Protein AF-A0A4Y7U477-F1 (afdb_monomer_lite)

Organism: NCBI:txid2133765

pLDDT: mean 85.75, std 7.59, range [54.53, 93.94]

Sequence (80 aa):
MKHLQILDKLAAKHLVQSIDEDLARLTFYAMCYEKNDIDKQLSYILPKLLNRWNCILNANHNISEIYKQKAVLALNILLH

Secondary structure (DSSP, 8-state):
--HHHHHHHTT-HHHHHHHHHHHHHHHHHHHHH-TT-HHHHHHHHHHHHHHHHHHHHT-SSSS-HHHHHHHHHHHHHHH-

Structure (mmCIF, N/CA/C/O backbone):
data_AF-A0A4Y7U477-F1
#
_entry.id   AF-A0A4Y7U477-F1
#
loop_
_atom_site.group_PDB
_atom_site.id
_atom_site.type_symbol
_atom_site.label_atom_id
_atom_site.label_alt_id
_atom_site.label_comp_id
_atom_site.label_asym_id
_atom_site.label_entity_id
_atom_site.label_seq_id
_atom_site.pdbx_PDB_ins_code
_atom_site.Cartn_x
_atom_site.Cartn_y
_atom_site.Cartn_z
_atom_site.occupancy
_atom_site.B_iso_or_equiv
_atom_site.auth_seq_id
_atom_site.auth_comp_id
_atom_site.auth_asym_id
_atom_site.auth_atom_id
_atom_site.pdbx_PDB_model_num
ATOM 1 N N . MET A 1 1 ? -7.877 20.234 4.950 1.00 54.53 1 MET A N 1
ATOM 2 C CA . MET A 1 1 ? -7.046 19.417 5.869 1.00 54.53 1 MET A CA 1
ATOM 3 C C . MET A 1 1 ? -5.858 18.897 5.083 1.00 54.53 1 MET A C 1
ATOM 5 O O . MET A 1 1 ? -6.052 18.568 3.922 1.00 54.53 1 MET A O 1
ATOM 9 N N . LYS A 1 2 ? -4.653 18.842 5.663 1.00 75.94 2 LYS A N 1
ATOM 10 C CA . LYS A 1 2 ? -3.500 18.214 4.988 1.00 75.94 2 LYS A CA 1
ATOM 11 C C . LYS A 1 2 ? -3.638 16.686 5.069 1.00 75.94 2 LYS A C 1
ATOM 13 O O . LYS A 1 2 ? -4.050 16.199 6.119 1.00 75.94 2 LYS A O 1
ATOM 18 N N . HIS A 1 3 ? -3.272 15.946 4.018 1.00 73.69 3 HIS A N 1
ATOM 19 C CA . HIS A 1 3 ? -3.320 14.470 3.975 1.00 73.69 3 HIS A CA 1
ATOM 20 C C . HIS A 1 3 ? -2.651 13.830 5.214 1.00 73.69 3 HIS A C 1
ATOM 22 O O . HIS A 1 3 ? -3.224 12.946 5.845 1.00 73.69 3 HIS A O 1
ATOM 28 N N . LEU A 1 4 ? -1.529 14.397 5.672 1.00 70.00 4 LEU A N 1
ATOM 29 C CA . LEU A 1 4 ? -0.832 14.017 6.912 1.00 70.00 4 LEU A CA 1
ATOM 30 C C . LEU A 1 4 ? -1.697 14.108 8.183 1.00 70.00 4 LEU A C 1
ATOM 32 O O . LEU A 1 4 ? -1.641 13.224 9.028 1.00 70.00 4 LEU A O 1
ATOM 36 N N . GLN A 1 5 ? -2.559 15.122 8.310 1.00 72.56 5 GLN A N 1
ATOM 37 C CA . GLN A 1 5 ? -3.439 15.262 9.480 1.00 72.56 5 GLN A CA 1
ATOM 38 C C . GLN A 1 5 ? -4.542 14.196 9.511 1.00 72.56 5 GLN A C 1
ATOM 40 O O . GLN A 1 5 ? -5.065 13.884 10.579 1.00 72.56 5 GLN A O 1
ATOM 45 N N . ILE A 1 6 ? -4.932 13.667 8.348 1.00 74.75 6 ILE A N 1
ATOM 46 C CA . ILE A 1 6 ? -5.907 12.574 8.244 1.00 74.75 6 ILE A CA 1
ATOM 47 C C . ILE A 1 6 ? -5.228 11.252 8.624 1.00 74.75 6 ILE A C 1
ATOM 49 O O . ILE A 1 6 ? -5.795 10.471 9.387 1.00 74.75 6 ILE A O 1
ATOM 53 N N . LEU A 1 7 ? -3.990 11.045 8.166 1.00 74.62 7 LEU A N 1
ATOM 54 C CA . LEU A 1 7 ? -3.168 9.883 8.513 1.00 74.62 7 LEU A CA 1
ATOM 55 C C . LEU A 1 7 ? -2.820 9.823 10.007 1.00 74.62 7 LEU A C 1
ATOM 57 O O . LEU A 1 7 ? -2.916 8.758 10.612 1.00 74.62 7 LEU A O 1
ATOM 61 N N . ASP A 1 8 ? -2.515 10.957 10.638 1.00 73.81 8 ASP A N 1
ATOM 62 C CA . ASP A 1 8 ? -2.271 11.004 12.086 1.00 73.81 8 ASP A CA 1
ATOM 63 C C . ASP A 1 8 ? -3.529 10.649 12.898 1.00 73.81 8 ASP A C 1
ATOM 65 O O . ASP A 1 8 ? -3.456 9.965 13.922 1.00 73.81 8 ASP A O 1
ATOM 69 N N . LYS A 1 9 ? -4.716 11.040 12.413 1.00 77.44 9 LYS A N 1
ATOM 70 C CA . LYS A 1 9 ? -6.006 10.732 13.057 1.00 77.44 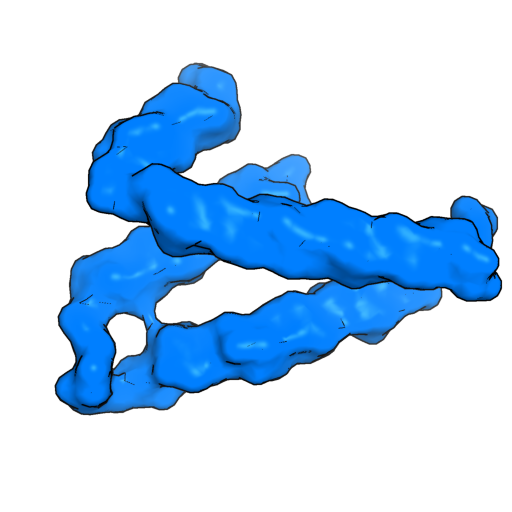9 LYS A CA 1
ATOM 71 C C . LYS A 1 9 ? -6.433 9.271 12.933 1.00 77.44 9 LYS A C 1
ATOM 73 O O . LYS A 1 9 ? -7.272 8.823 13.710 1.00 77.44 9 LYS A O 1
ATOM 78 N N . LEU A 1 10 ? -5.859 8.510 12.000 1.00 75.38 10 LEU A N 1
ATOM 79 C CA . LEU A 1 10 ? -6.151 7.083 11.833 1.00 75.38 10 LEU A CA 1
ATOM 80 C C . LEU A 1 10 ? -5.671 6.230 13.022 1.00 75.38 10 LEU A C 1
ATOM 82 O O . LEU A 1 10 ? -6.086 5.072 13.139 1.00 75.38 10 LEU A O 1
ATOM 86 N N . ALA A 1 11 ? -4.821 6.771 13.909 1.00 73.81 11 ALA A N 1
ATOM 87 C CA . ALA A 1 11 ? -4.233 6.049 15.044 1.00 73.81 11 ALA A CA 1
ATOM 88 C C . ALA A 1 11 ? -3.633 4.692 14.619 1.00 73.81 11 ALA A C 1
ATOM 90 O O . ALA A 1 11 ? -3.795 3.671 15.285 1.00 73.81 11 ALA A O 1
ATOM 91 N N . ALA A 1 12 ? -3.004 4.671 13.444 1.00 79.19 12 ALA A N 1
ATOM 92 C CA . ALA A 1 12 ? -2.398 3.496 12.826 1.00 79.19 12 ALA A CA 1
ATOM 93 C C . ALA A 1 12 ? -1.033 3.868 12.237 1.00 79.19 12 ALA A C 1
ATOM 95 O O . ALA A 1 12 ? -0.709 3.526 11.106 1.00 79.19 12 ALA A O 1
ATOM 96 N N . LYS A 1 13 ? -0.242 4.607 13.023 1.00 83.50 13 LYS A N 1
ATOM 97 C CA . LYS A 1 13 ? 1.021 5.214 12.592 1.00 83.50 13 LYS A CA 1
ATOM 98 C C . LYS A 1 13 ? 1.967 4.205 11.939 1.00 83.50 13 LYS A C 1
ATOM 100 O O . LYS A 1 13 ? 2.470 4.469 10.858 1.00 83.50 13 LYS A O 1
ATOM 105 N N . HIS A 1 14 ? 2.144 3.035 12.554 1.00 86.19 14 HIS A N 1
ATOM 106 C CA . HIS A 1 14 ? 3.001 1.981 12.005 1.00 86.19 14 HIS A CA 1
ATOM 107 C C . HIS A 1 14 ? 2.482 1.425 10.677 1.00 86.19 14 HIS A C 1
ATOM 109 O O . HIS A 1 14 ? 3.268 1.229 9.764 1.00 86.19 14 HIS A O 1
ATOM 115 N N . LEU A 1 15 ? 1.167 1.229 10.542 1.00 87.81 15 LEU A N 1
ATOM 116 C CA . LEU A 1 15 ? 0.558 0.774 9.291 1.00 87.81 15 LEU A CA 1
ATOM 117 C C . LEU A 1 15 ? 0.789 1.791 8.169 1.00 87.81 15 LEU A C 1
ATOM 119 O O . LEU A 1 15 ? 1.242 1.422 7.093 1.00 87.81 15 LEU A O 1
ATOM 123 N N . VAL A 1 16 ? 0.511 3.069 8.438 1.00 88.25 16 VAL A N 1
ATOM 124 C CA . VAL A 1 16 ? 0.718 4.153 7.470 1.00 88.25 16 VAL A CA 1
ATOM 125 C C . VAL A 1 16 ? 2.188 4.245 7.071 1.00 88.25 16 VAL A C 1
ATOM 127 O O . VAL A 1 16 ? 2.486 4.278 5.883 1.00 88.25 16 VAL A O 1
ATOM 130 N N . GLN A 1 17 ? 3.097 4.232 8.047 1.00 90.06 17 GLN A N 1
ATOM 131 C CA . GLN A 1 17 ? 4.533 4.299 7.798 1.00 90.06 17 GLN A CA 1
ATOM 132 C C . GLN A 1 17 ? 5.016 3.115 6.953 1.00 90.06 17 GLN A C 1
ATOM 134 O O . GLN A 1 17 ? 5.770 3.310 6.010 1.00 90.06 17 GLN A O 1
ATOM 139 N N . SER A 1 18 ? 4.551 1.896 7.237 1.00 90.75 18 SER A N 1
ATOM 140 C CA . SER A 1 18 ? 4.914 0.728 6.432 1.00 90.75 18 SER A CA 1
ATOM 141 C C . SER A 1 18 ? 4.408 0.822 4.992 1.00 90.75 18 SER A C 1
ATOM 143 O O . SER A 1 18 ? 5.122 0.405 4.086 1.00 90.75 18 SER A O 1
ATOM 145 N N . ILE A 1 19 ? 3.203 1.360 4.759 1.00 92.06 19 ILE A N 1
ATOM 146 C CA . ILE A 1 19 ? 2.681 1.567 3.396 1.00 92.06 19 ILE A CA 1
ATOM 147 C C . ILE A 1 19 ? 3.514 2.628 2.663 1.00 92.06 19 ILE A C 1
ATOM 149 O O . ILE A 1 19 ? 3.881 2.420 1.508 1.00 92.06 19 ILE A O 1
ATOM 153 N N . ASP A 1 20 ? 3.832 3.735 3.337 1.00 91.12 20 ASP A N 1
ATOM 154 C CA . ASP A 1 20 ? 4.623 4.842 2.790 1.00 91.12 20 ASP A CA 1
ATOM 155 C C . ASP A 1 20 ? 6.050 4.407 2.423 1.00 91.12 20 ASP A C 1
ATOM 157 O O . ASP A 1 20 ? 6.508 4.640 1.307 1.00 91.12 20 ASP A O 1
ATOM 161 N N . GLU A 1 21 ? 6.730 3.677 3.310 1.00 92.81 21 GLU A N 1
ATOM 162 C CA . GLU A 1 21 ? 8.072 3.141 3.055 1.00 92.81 21 GLU A CA 1
ATOM 163 C C . GLU A 1 21 ? 8.096 2.168 1.865 1.00 92.81 21 GLU A C 1
ATOM 165 O O . GLU A 1 21 ? 9.038 2.180 1.064 1.00 92.81 21 GLU A O 1
ATOM 170 N N . ASP A 1 22 ? 7.065 1.331 1.722 1.00 92.44 22 ASP A N 1
ATOM 171 C CA . ASP A 1 22 ? 6.958 0.403 0.594 1.00 92.44 22 ASP A CA 1
ATOM 172 C C . ASP A 1 22 ? 6.688 1.137 -0.724 1.00 92.44 22 ASP A C 1
ATOM 174 O O . ASP A 1 22 ? 7.309 0.814 -1.743 1.00 92.44 22 ASP A O 1
ATOM 178 N N . LEU A 1 23 ? 5.821 2.153 -0.704 1.00 93.06 23 LEU A N 1
ATOM 179 C CA . LEU A 1 23 ? 5.573 3.016 -1.856 1.00 93.06 23 LEU A CA 1
ATOM 180 C C . LEU A 1 23 ? 6.850 3.762 -2.258 1.00 93.06 23 LEU A C 1
ATOM 182 O O . LEU A 1 23 ? 7.255 3.688 -3.417 1.00 93.06 23 LEU A O 1
ATOM 186 N N . ALA A 1 24 ? 7.538 4.402 -1.310 1.00 93.25 24 ALA A N 1
ATOM 187 C CA . ALA A 1 24 ? 8.791 5.113 -1.553 1.00 93.25 24 ALA A CA 1
ATOM 188 C C . ALA A 1 24 ? 9.857 4.198 -2.176 1.00 93.25 24 ALA A C 1
ATOM 190 O O . ALA A 1 24 ? 10.534 4.577 -3.136 1.00 93.25 24 ALA A O 1
ATOM 191 N N . ARG A 1 25 ? 9.972 2.957 -1.684 1.00 93.94 25 ARG A N 1
ATOM 192 C CA . ARG A 1 25 ? 10.905 1.960 -2.221 1.00 93.94 25 ARG A CA 1
ATOM 193 C C . ARG A 1 25 ? 10.557 1.555 -3.653 1.00 93.94 25 ARG A C 1
ATOM 195 O O . ARG A 1 25 ? 11.452 1.460 -4.493 1.00 93.94 25 ARG A O 1
ATOM 202 N N . LEU A 1 26 ? 9.282 1.300 -3.946 1.00 93.56 26 LEU A N 1
ATOM 203 C CA . LEU A 1 26 ? 8.841 0.945 -5.298 1.00 93.56 26 LEU A CA 1
ATOM 204 C C . LEU A 1 26 ? 9.039 2.103 -6.276 1.00 93.56 26 LEU A C 1
ATOM 206 O O . LEU A 1 26 ? 9.528 1.870 -7.381 1.00 93.56 26 LEU A O 1
ATOM 210 N N . THR A 1 27 ? 8.737 3.328 -5.851 1.00 91.56 27 THR A N 1
ATOM 211 C CA . THR A 1 27 ? 8.971 4.551 -6.624 1.00 91.56 27 THR A CA 1
ATOM 212 C C . THR A 1 27 ? 10.451 4.741 -6.928 1.00 91.56 27 THR A C 1
ATOM 214 O O . THR A 1 27 ? 10.806 4.972 -8.081 1.00 91.56 27 THR A O 1
ATOM 217 N N . PHE A 1 28 ? 11.332 4.559 -5.938 1.00 92.69 28 PHE A N 1
ATOM 218 C CA . PHE A 1 28 ? 12.779 4.620 -6.153 1.00 92.69 28 PHE A CA 1
ATOM 219 C C . PHE A 1 28 ? 13.231 3.631 -7.234 1.00 92.69 28 PHE A C 1
ATOM 221 O O . PHE A 1 28 ? 13.900 4.020 -8.190 1.00 92.69 28 PHE A O 1
ATOM 228 N N . TYR A 1 29 ? 12.812 2.364 -7.139 1.00 92.00 29 TYR A N 1
ATOM 229 C CA . TYR A 1 29 ? 13.155 1.373 -8.159 1.00 92.00 29 TYR A CA 1
ATOM 230 C C . TYR A 1 29 ? 12.585 1.733 -9.532 1.00 92.00 29 TYR A C 1
ATOM 232 O O . TYR A 1 29 ? 13.308 1.654 -10.520 1.00 92.00 29 TYR A O 1
ATOM 240 N N . ALA A 1 30 ? 11.324 2.158 -9.607 1.00 90.44 30 ALA A N 1
ATOM 241 C CA . ALA A 1 30 ? 10.697 2.543 -10.867 1.00 90.44 30 ALA A CA 1
ATOM 242 C C . ALA A 1 30 ? 11.454 3.696 -11.551 1.00 90.44 30 ALA A C 1
ATOM 244 O O . ALA A 1 30 ? 11.743 3.622 -12.744 1.00 90.44 30 ALA A O 1
ATOM 245 N N . MET A 1 31 ? 11.862 4.711 -10.783 1.00 87.81 31 MET A N 1
ATOM 246 C CA . MET A 1 31 ? 12.659 5.836 -11.280 1.00 87.81 31 MET A CA 1
ATOM 247 C C . MET A 1 31 ? 14.066 5.425 -11.734 1.00 87.81 31 MET A C 1
ATOM 249 O O . MET A 1 31 ? 14.595 6.017 -12.675 1.00 87.81 31 MET A O 1
ATOM 253 N N . CYS A 1 32 ? 14.683 4.424 -11.095 1.00 87.50 32 CYS A N 1
ATOM 254 C CA . CYS A 1 32 ? 15.985 3.903 -11.516 1.00 87.50 32 CYS A CA 1
ATOM 255 C C . CYS A 1 32 ? 15.931 3.182 -12.871 1.00 87.50 32 CYS A C 1
ATOM 257 O O . CYS A 1 32 ? 16.896 3.272 -13.627 1.00 87.50 32 CYS A O 1
ATOM 259 N N . TYR A 1 33 ? 14.839 2.473 -13.174 1.00 79.75 33 TYR A N 1
ATOM 260 C CA . TYR A 1 33 ? 14.729 1.663 -14.394 1.00 79.75 33 TYR A CA 1
ATOM 261 C C . TYR A 1 33 ? 14.063 2.394 -15.569 1.00 79.75 33 TYR A C 1
ATOM 263 O O . TYR A 1 33 ? 14.470 2.186 -16.706 1.00 79.75 33 TYR A O 1
ATOM 271 N N . GLU A 1 34 ? 13.078 3.262 -15.327 1.00 78.94 34 GLU A N 1
ATOM 272 C CA . GLU A 1 34 ? 12.255 3.885 -16.381 1.00 78.94 34 GLU A CA 1
ATOM 273 C C . GLU A 1 34 ? 12.074 5.391 -16.119 1.00 78.94 34 GLU A C 1
ATOM 275 O O . GLU A 1 34 ? 10.963 5.900 -16.017 1.00 78.94 34 GLU A O 1
ATOM 280 N N . LYS A 1 35 ? 13.184 6.131 -15.976 1.00 73.44 35 LYS A N 1
ATOM 281 C CA . LYS A 1 35 ? 13.245 7.522 -15.470 1.00 73.44 35 LYS A CA 1
ATOM 282 C C . LYS A 1 35 ? 12.278 8.532 -16.116 1.00 73.44 35 LYS A C 1
ATOM 284 O O . LYS A 1 35 ? 11.871 9.472 -15.440 1.00 73.44 35 LYS A O 1
ATOM 289 N N . ASN A 1 36 ? 11.908 8.342 -17.384 1.00 81.31 36 ASN A N 1
ATOM 290 C CA . ASN A 1 36 ? 11.124 9.312 -18.162 1.00 81.31 36 ASN A CA 1
ATOM 291 C C . ASN A 1 36 ? 9.741 8.798 -18.601 1.00 81.31 36 ASN A C 1
ATOM 293 O O . ASN A 1 36 ? 9.048 9.506 -19.327 1.00 81.31 36 ASN A O 1
ATOM 297 N N . ASP A 1 37 ? 9.345 7.590 -18.196 1.00 88.81 37 ASP A N 1
ATOM 298 C CA . ASP A 1 37 ? 8.080 6.975 -18.608 1.00 88.81 37 ASP A CA 1
ATOM 299 C C . ASP A 1 37 ? 7.196 6.724 -17.381 1.00 88.81 37 ASP A C 1
ATOM 301 O O . ASP A 1 37 ? 7.319 5.717 -16.680 1.00 88.81 37 ASP A O 1
ATOM 305 N N . ILE A 1 38 ? 6.326 7.694 -17.098 1.00 86.44 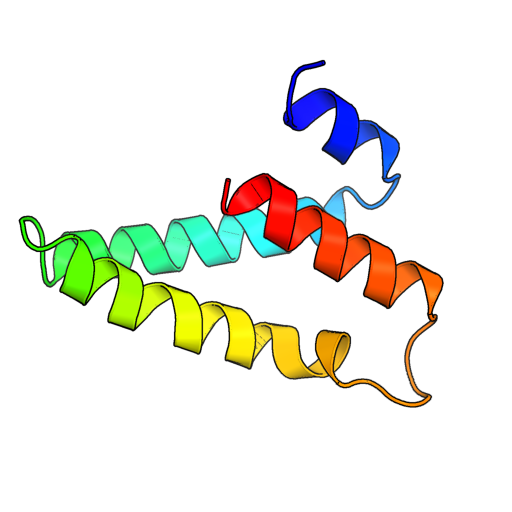38 ILE A N 1
ATOM 306 C CA . ILE A 1 38 ? 5.436 7.673 -15.931 1.00 86.44 38 ILE A CA 1
ATOM 307 C C . ILE A 1 38 ? 4.471 6.483 -16.006 1.00 86.44 38 ILE A C 1
ATOM 309 O O . ILE A 1 38 ? 4.224 5.836 -14.988 1.00 86.44 38 ILE A O 1
ATOM 313 N N . ASP A 1 39 ? 3.971 6.142 -17.194 1.00 88.06 39 ASP A N 1
ATOM 314 C CA . ASP A 1 39 ? 3.005 5.055 -17.365 1.00 88.06 39 ASP A CA 1
ATOM 315 C C . ASP A 1 39 ? 3.642 3.697 -17.059 1.00 88.06 39 ASP A C 1
ATOM 317 O O . ASP A 1 39 ? 3.050 2.863 -16.361 1.00 88.06 39 ASP A O 1
ATOM 321 N N . LYS A 1 40 ? 4.888 3.480 -17.493 1.00 88.19 40 LYS A N 1
ATOM 322 C CA . LYS A 1 40 ? 5.651 2.284 -17.113 1.00 88.19 40 LYS A CA 1
ATOM 323 C C . LYS A 1 40 ? 6.003 2.255 -15.632 1.00 88.19 40 LYS A C 1
ATOM 325 O O . LYS A 1 40 ? 5.923 1.189 -15.017 1.00 88.19 40 LYS A O 1
ATOM 330 N N . GLN A 1 41 ? 6.368 3.395 -15.044 1.00 88.50 41 GLN A N 1
ATOM 331 C CA . GLN A 1 41 ? 6.620 3.482 -13.604 1.00 88.50 41 GLN A CA 1
ATOM 332 C C . GLN A 1 41 ? 5.368 3.093 -12.807 1.00 88.50 41 GLN A C 1
ATOM 334 O O . GLN A 1 41 ? 5.442 2.239 -11.925 1.00 88.50 41 GLN A O 1
ATOM 339 N N . LEU A 1 42 ? 4.201 3.642 -13.154 1.00 88.69 42 LEU A N 1
ATOM 340 C CA . LEU A 1 42 ? 2.926 3.318 -12.507 1.00 88.69 42 LEU A CA 1
ATOM 341 C C . LEU A 1 42 ? 2.540 1.848 -12.698 1.00 88.69 42 LEU A C 1
ATOM 343 O O . LEU A 1 42 ? 2.154 1.182 -11.734 1.00 88.69 42 LEU A O 1
ATOM 347 N N . SER A 1 43 ? 2.724 1.322 -13.911 1.00 90.19 43 SER A N 1
ATOM 348 C CA . SER A 1 43 ? 2.486 -0.091 -14.239 1.00 90.19 43 SER A CA 1
ATOM 349 C C . SER A 1 43 ? 3.395 -1.043 -13.455 1.00 90.19 43 SER A C 1
ATOM 351 O O . SER A 1 43 ? 3.035 -2.195 -13.225 1.00 90.19 43 SER A O 1
ATOM 353 N N . TYR A 1 44 ? 4.560 -0.574 -13.003 1.00 90.12 44 TYR A N 1
ATOM 354 C CA . TYR A 1 44 ? 5.451 -1.322 -12.121 1.00 90.12 44 TYR A CA 1
ATOM 355 C C . TYR A 1 44 ? 5.060 -1.195 -10.639 1.00 90.12 44 TYR A C 1
ATOM 357 O O . TYR A 1 44 ? 5.051 -2.195 -9.914 1.00 90.12 44 TYR A O 1
ATOM 365 N N . ILE A 1 45 ? 4.756 0.022 -10.175 1.00 92.06 45 ILE A N 1
ATOM 366 C CA . ILE A 1 45 ? 4.519 0.332 -8.757 1.00 92.06 45 ILE A CA 1
ATOM 367 C C . ILE A 1 45 ? 3.191 -0.260 -8.276 1.00 92.06 45 ILE A C 1
ATOM 369 O O . ILE A 1 45 ? 3.178 -1.006 -7.294 1.00 92.06 45 ILE A O 1
ATOM 373 N N . LEU A 1 46 ? 2.081 0.041 -8.960 1.00 90.75 46 LEU A N 1
ATOM 374 C CA . LEU A 1 46 ? 0.734 -0.263 -8.465 1.00 90.75 46 LEU A CA 1
ATOM 375 C C . LEU A 1 46 ? 0.489 -1.768 -8.267 1.00 90.75 46 LEU A C 1
ATOM 377 O O . LEU A 1 46 ? 0.086 -2.150 -7.164 1.00 90.75 46 LEU A O 1
ATOM 381 N N . PRO A 1 47 ? 0.781 -2.659 -9.239 1.00 92.69 47 PRO A N 1
ATOM 382 C CA . PRO A 1 47 ? 0.546 -4.088 -9.046 1.00 92.69 47 PRO A CA 1
ATOM 383 C C . PRO A 1 47 ? 1.395 -4.668 -7.915 1.00 92.69 47 PRO A C 1
ATOM 385 O O . PRO A 1 47 ? 0.924 -5.512 -7.156 1.00 92.69 47 PRO A O 1
ATOM 388 N N . LYS A 1 48 ? 2.643 -4.206 -7.764 1.00 93.56 48 LYS A N 1
ATOM 389 C CA . LYS A 1 48 ? 3.547 -4.697 -6.717 1.00 93.56 48 LYS A CA 1
ATOM 390 C C . LYS A 1 48 ? 3.119 -4.242 -5.330 1.00 93.56 48 LYS A C 1
ATOM 392 O O . LYS A 1 48 ? 3.155 -5.052 -4.404 1.00 93.56 48 LYS A O 1
ATOM 397 N N . LEU A 1 49 ? 2.697 -2.985 -5.196 1.00 93.56 49 LEU A N 1
ATOM 398 C CA . LEU A 1 49 ? 2.175 -2.451 -3.944 1.00 93.56 49 LEU A CA 1
ATOM 399 C C . LEU A 1 49 ? 0.905 -3.204 -3.535 1.00 93.56 49 LEU A C 1
ATOM 401 O O . LEU A 1 49 ? 0.855 -3.781 -2.451 1.00 93.56 49 LEU A O 1
ATOM 405 N N . LEU A 1 50 ? -0.089 -3.283 -4.424 1.00 91.50 50 LEU A N 1
ATOM 406 C CA . LEU A 1 50 ? -1.356 -3.956 -4.130 1.00 91.50 50 LEU A CA 1
ATOM 407 C C . LEU A 1 50 ? -1.158 -5.441 -3.814 1.00 91.50 50 LEU A C 1
ATOM 409 O O . LEU A 1 50 ? -1.786 -5.953 -2.891 1.00 91.50 50 LEU A O 1
ATOM 413 N N . ASN A 1 51 ? -0.248 -6.126 -4.514 1.00 92.62 51 ASN A N 1
ATOM 414 C CA . ASN A 1 51 ? 0.027 -7.537 -4.252 1.00 92.62 51 ASN A CA 1
ATOM 415 C C . ASN A 1 51 ? 0.673 -7.767 -2.873 1.00 92.62 51 ASN A C 1
ATOM 417 O O . ASN A 1 51 ? 0.329 -8.726 -2.187 1.00 92.62 51 ASN A O 1
ATOM 421 N N . ARG A 1 52 ? 1.565 -6.875 -2.420 1.00 90.75 52 ARG A N 1
ATOM 422 C CA . ARG A 1 52 ? 2.152 -6.968 -1.070 1.00 90.75 52 ARG A CA 1
ATOM 423 C C . ARG A 1 52 ? 1.116 -6.778 0.030 1.00 90.75 52 ARG A C 1
ATOM 425 O O . ARG A 1 52 ? 1.139 -7.503 1.019 1.00 90.75 52 ARG A O 1
ATOM 432 N N . TRP A 1 53 ? 0.191 -5.844 -0.166 1.00 91.75 53 TRP A N 1
ATOM 433 C CA . TRP A 1 53 ? -0.874 -5.553 0.796 1.00 91.75 53 TRP A CA 1
ATOM 434 C C . TRP A 1 53 ? -2.107 -6.452 0.631 1.00 91.75 53 TRP A C 1
ATOM 436 O O . TRP A 1 53 ? -3.046 -6.374 1.425 1.00 91.75 53 TRP A O 1
ATOM 446 N N . ASN A 1 54 ? -2.098 -7.363 -0.347 1.00 91.31 54 ASN A N 1
ATOM 447 C CA . ASN A 1 54 ? -3.214 -8.249 -0.670 1.00 91.31 54 ASN A CA 1
ATOM 448 C C . ASN A 1 54 ? -3.639 -9.133 0.514 1.00 91.31 54 ASN A C 1
ATOM 450 O O . ASN A 1 54 ? -4.823 -9.403 0.696 1.00 91.31 54 ASN A O 1
ATOM 454 N N . CYS A 1 55 ? -2.690 -9.530 1.368 1.00 88.00 55 CYS A N 1
ATOM 455 C CA . CYS A 1 55 ? -2.971 -10.303 2.578 1.00 88.00 55 CYS A CA 1
ATOM 456 C C . CYS A 1 55 ? -3.883 -9.566 3.571 1.00 88.00 55 CYS A C 1
ATOM 458 O O . CYS A 1 55 ? -4.592 -10.220 4.327 1.00 88.00 55 CYS A O 1
ATOM 460 N N . ILE A 1 56 ? -3.885 -8.228 3.552 1.00 88.38 56 ILE A N 1
ATOM 461 C CA . ILE A 1 56 ? -4.765 -7.387 4.368 1.00 88.38 56 ILE A CA 1
ATOM 462 C C . ILE A 1 56 ? -6.030 -7.022 3.591 1.00 88.38 56 ILE A C 1
ATOM 464 O O . ILE A 1 56 ? -7.135 -7.121 4.124 1.00 88.38 56 ILE A O 1
ATOM 468 N N . LEU A 1 57 ? -5.882 -6.644 2.319 1.00 86.25 57 LEU A N 1
ATOM 469 C CA . LEU A 1 57 ? -6.991 -6.202 1.469 1.00 86.25 57 LEU A CA 1
ATOM 470 C C . LEU A 1 57 ? -8.012 -7.317 1.192 1.00 86.25 57 LEU A C 1
ATOM 472 O O . LEU A 1 57 ? -9.213 -7.058 1.179 1.00 86.25 57 LEU A O 1
ATOM 476 N N . ASN A 1 58 ? -7.552 -8.558 1.049 1.00 87.38 58 ASN A N 1
ATOM 477 C CA . ASN A 1 58 ? -8.393 -9.732 0.808 1.00 87.38 58 ASN A CA 1
ATOM 478 C C . ASN A 1 58 ? -8.484 -10.668 2.024 1.00 87.38 58 ASN A C 1
ATOM 480 O O . ASN A 1 58 ? -8.882 -11.825 1.894 1.00 87.38 58 ASN A O 1
ATOM 484 N N . ALA A 1 59 ? -8.151 -10.187 3.227 1.00 84.31 59 ALA A N 1
ATOM 485 C CA . ALA A 1 59 ? -8.433 -10.944 4.441 1.00 84.31 59 ALA A CA 1
ATOM 486 C C . ALA A 1 59 ? -9.949 -11.048 4.661 1.00 84.31 59 ALA A C 1
ATOM 488 O O . ALA A 1 59 ? -10.642 -10.029 4.707 1.00 84.31 59 ALA A O 1
ATOM 4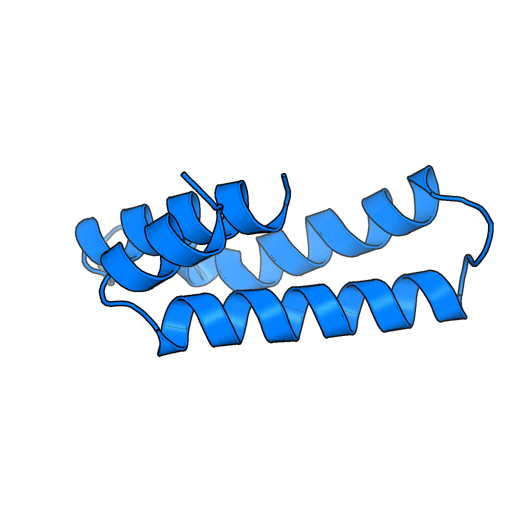89 N N . ASN A 1 60 ? -10.437 -12.283 4.823 1.00 71.31 60 ASN A N 1
ATOM 490 C CA . ASN A 1 60 ? -11.854 -12.566 5.077 1.00 71.31 60 ASN A CA 1
ATOM 491 C C . ASN A 1 60 ? -12.180 -12.671 6.575 1.00 71.31 60 ASN A C 1
ATOM 493 O O . ASN A 1 60 ? -13.223 -12.190 6.998 1.00 71.31 60 ASN A O 1
ATOM 497 N N . HIS A 1 61 ? -11.300 -13.274 7.388 1.00 68.19 61 HIS A N 1
ATOM 498 C CA . HIS A 1 61 ? -11.594 -13.528 8.812 1.00 68.19 61 HIS A CA 1
ATOM 499 C C . HIS A 1 61 ? -10.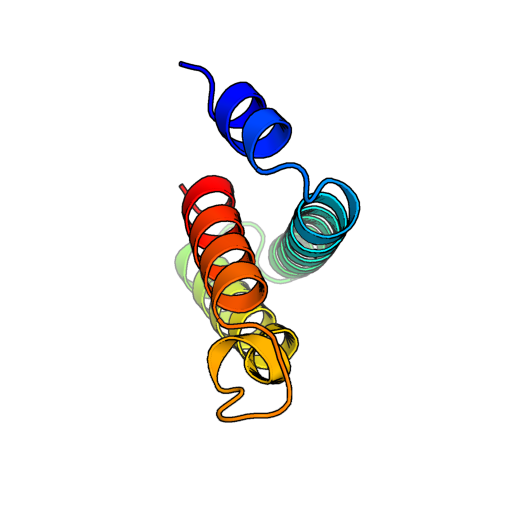415 -13.336 9.778 1.00 68.19 61 HIS A C 1
ATOM 501 O O . HIS A 1 61 ? -10.626 -13.250 10.983 1.00 68.19 61 HIS A O 1
ATOM 507 N N . ASN A 1 62 ? -9.181 -13.230 9.281 1.00 74.69 62 ASN A N 1
ATOM 508 C CA . ASN A 1 62 ? -7.987 -13.222 10.140 1.00 74.69 62 ASN A CA 1
ATOM 509 C C . ASN A 1 62 ? -7.576 -11.819 10.610 1.00 74.69 62 ASN A C 1
ATOM 511 O O . ASN A 1 62 ? -6.586 -11.671 11.322 1.00 74.69 62 ASN A O 1
ATOM 515 N N . ILE A 1 63 ? -8.295 -10.783 10.1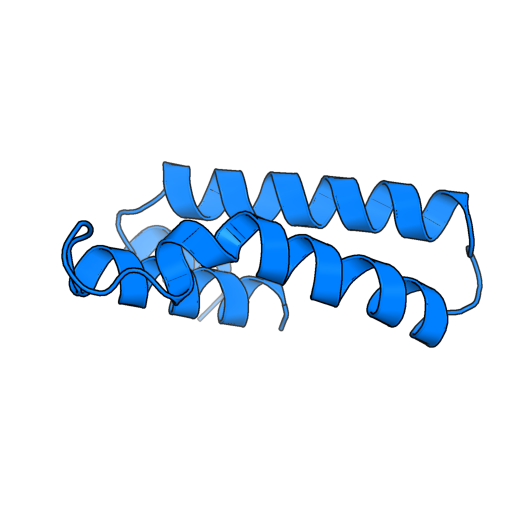79 1.00 81.50 63 ILE A N 1
ATOM 516 C CA . ILE A 1 63 ? -7.952 -9.384 10.424 1.00 81.50 63 ILE A CA 1
ATOM 517 C C . ILE A 1 63 ? -9.225 -8.633 10.800 1.00 81.50 63 ILE A C 1
ATOM 519 O O . ILE A 1 63 ? -10.284 -8.865 10.224 1.00 81.50 63 ILE A O 1
ATOM 523 N N . SER A 1 64 ? -9.115 -7.723 11.769 1.00 85.94 64 SER A N 1
ATOM 524 C CA . SER A 1 64 ? -10.210 -6.822 12.126 1.00 85.94 64 SER A CA 1
ATOM 525 C C . SER A 1 64 ? -10.642 -5.991 10.916 1.00 85.94 64 SER A C 1
ATOM 527 O O . SER A 1 64 ? -9.807 -5.364 10.261 1.00 85.94 64 SER A O 1
ATOM 529 N N . GLU A 1 65 ? -11.950 -5.907 10.677 1.00 86.31 65 GLU A N 1
ATOM 530 C CA . GLU A 1 65 ? -12.527 -5.079 9.611 1.00 86.31 65 GLU A CA 1
ATOM 531 C C . GLU A 1 65 ? -12.057 -3.617 9.701 1.00 86.31 65 GLU A C 1
ATOM 533 O O . GLU A 1 65 ? -11.721 -2.990 8.699 1.00 86.31 65 GLU A O 1
ATOM 538 N N . ILE A 1 66 ? -11.909 -3.096 10.924 1.00 86.88 66 ILE A N 1
ATOM 539 C CA . ILE A 1 66 ? -11.382 -1.750 11.167 1.00 86.88 66 ILE A CA 1
ATOM 540 C C . ILE A 1 66 ? -9.949 -1.633 10.638 1.00 86.88 66 ILE A C 1
ATOM 542 O O . ILE A 1 66 ? -9.607 -0.650 9.990 1.00 86.88 66 ILE A O 1
ATOM 546 N N . TYR A 1 67 ? -9.095 -2.627 10.885 1.00 86.94 67 TYR A N 1
ATOM 547 C CA . TYR A 1 67 ? -7.705 -2.601 10.422 1.00 86.94 67 TYR A CA 1
ATOM 548 C C . TYR A 1 67 ? -7.616 -2.617 8.889 1.00 86.94 67 TYR A C 1
ATOM 550 O O . TYR A 1 67 ? -6.855 -1.843 8.308 1.00 86.94 67 TYR A O 1
ATOM 558 N N . LYS A 1 68 ? -8.456 -3.426 8.233 1.00 89.44 68 LYS A N 1
ATOM 559 C CA . LYS A 1 68 ? -8.591 -3.458 6.772 1.00 89.44 68 LYS A CA 1
ATOM 560 C C . LYS A 1 68 ? -9.025 -2.101 6.210 1.00 89.44 68 LYS A C 1
ATOM 562 O O . LYS A 1 68 ? -8.384 -1.585 5.296 1.00 89.44 68 LYS A O 1
ATOM 567 N N . GLN A 1 69 ? -10.046 -1.478 6.796 1.00 88.81 69 GLN A N 1
ATOM 568 C CA . GLN A 1 69 ? -10.517 -0.148 6.389 1.00 88.81 69 GLN A CA 1
ATOM 569 C C . GLN A 1 69 ? -9.440 0.929 6.559 1.00 88.81 69 GLN A C 1
ATOM 571 O O . GLN A 1 69 ? -9.261 1.769 5.677 1.00 88.81 69 GLN A O 1
ATOM 576 N N . LYS A 1 70 ? -8.673 0.882 7.656 1.00 90.62 70 LYS A N 1
ATOM 577 C CA . LYS A 1 70 ? -7.539 1.793 7.866 1.00 90.62 70 LYS A CA 1
ATOM 578 C C . LYS A 1 70 ? -6.460 1.622 6.796 1.00 90.62 70 LYS A C 1
ATOM 580 O O . LYS A 1 70 ? -5.936 2.626 6.322 1.00 90.62 70 LYS A O 1
ATOM 585 N N . ALA A 1 71 ? -6.152 0.386 6.396 1.00 90.19 71 ALA A N 1
ATOM 586 C CA . ALA A 1 71 ? -5.172 0.108 5.345 1.00 90.19 71 ALA A CA 1
ATOM 587 C C . ALA A 1 71 ? -5.633 0.636 3.978 1.00 90.19 71 ALA A C 1
ATOM 589 O O . ALA A 1 71 ? -4.864 1.305 3.291 1.00 90.19 71 ALA A O 1
ATOM 590 N N . VAL A 1 72 ? -6.902 0.410 3.617 1.00 90.88 72 VAL A N 1
ATOM 591 C CA . VAL A 1 72 ? -7.502 0.946 2.382 1.00 90.88 72 VAL A CA 1
ATOM 592 C C . VAL A 1 72 ? -7.466 2.475 2.373 1.00 90.88 72 VAL A C 1
ATOM 594 O O . VAL A 1 72 ? -7.073 3.076 1.375 1.00 90.88 72 VAL A O 1
ATOM 597 N N . LEU A 1 73 ? -7.840 3.118 3.484 1.00 89.94 73 LEU A N 1
ATOM 598 C CA . LEU A 1 73 ? -7.836 4.577 3.571 1.00 89.94 73 LEU A CA 1
ATOM 599 C C . LEU A 1 73 ? -6.414 5.146 3.475 1.00 89.94 73 LEU A C 1
ATOM 601 O O . LEU A 1 73 ? -6.201 6.123 2.765 1.00 89.94 73 LEU A O 1
ATOM 605 N N . ALA A 1 74 ? -5.442 4.523 4.146 1.00 90.50 74 ALA A N 1
ATOM 606 C CA . ALA A 1 74 ? -4.041 4.923 4.068 1.00 90.50 74 ALA A CA 1
ATOM 607 C C . ALA A 1 74 ? -3.487 4.800 2.639 1.00 90.50 74 ALA A C 1
ATOM 609 O O . ALA A 1 74 ? -2.889 5.752 2.147 1.00 90.50 74 ALA A O 1
ATOM 610 N N . LEU A 1 75 ? -3.746 3.680 1.951 1.00 90.62 75 LEU A N 1
ATOM 611 C CA . LEU A 1 75 ? -3.355 3.480 0.550 1.00 90.62 75 LEU A CA 1
ATOM 612 C C . LEU A 1 75 ? -3.953 4.554 -0.367 1.00 90.62 75 LEU A C 1
ATOM 614 O O . LEU A 1 75 ? -3.225 5.154 -1.150 1.00 90.62 75 LEU A O 1
ATOM 618 N N . ASN A 1 76 ? -5.251 4.841 -0.237 1.00 89.38 76 ASN A N 1
ATOM 619 C CA . ASN A 1 76 ? -5.910 5.877 -1.038 1.00 89.38 76 ASN A CA 1
ATOM 620 C C . ASN A 1 76 ? -5.327 7.273 -0.791 1.00 89.38 76 ASN A C 1
ATOM 622 O O . ASN A 1 76 ? -5.196 8.052 -1.725 1.00 89.38 76 ASN A O 1
ATOM 626 N N . ILE A 1 77 ? -4.991 7.600 0.459 1.00 89.19 77 I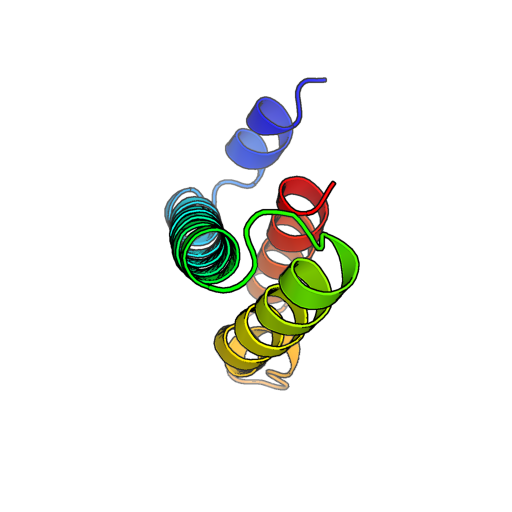LE A N 1
ATOM 627 C CA . ILE A 1 77 ? -4.436 8.911 0.809 1.00 89.19 77 ILE A CA 1
ATOM 628 C C . ILE A 1 77 ? -2.995 9.067 0.315 1.00 89.19 77 ILE A C 1
ATOM 630 O O . ILE A 1 77 ? -2.623 10.177 -0.042 1.00 89.19 77 ILE A O 1
ATOM 634 N N . LEU A 1 78 ? -2.194 7.996 0.333 1.00 87.44 78 LEU A N 1
ATOM 635 C CA . LEU A 1 78 ? -0.787 8.021 -0.086 1.00 87.44 78 LEU A CA 1
ATOM 636 C C . LEU A 1 78 ? -0.609 7.975 -1.610 1.00 87.44 78 LEU A C 1
ATOM 638 O O . LEU A 1 78 ? 0.402 8.449 -2.116 1.00 87.44 78 LEU A O 1
ATOM 642 N N . LEU A 1 79 ? -1.566 7.392 -2.335 1.00 85.38 79 LEU A N 1
ATOM 643 C CA . LEU A 1 79 ? -1.557 7.336 -3.801 1.00 85.38 79 LEU A CA 1
ATOM 644 C C . LEU A 1 79 ? -2.179 8.574 -4.471 1.00 85.38 79 LEU A C 1
ATOM 646 O O . LEU A 1 79 ? -2.083 8.695 -5.692 1.00 85.38 79 LEU A O 1
ATOM 650 N N . HIS A 1 80 ? -2.832 9.448 -3.700 1.00 82.38 80 HIS A N 1
ATOM 651 C CA . HIS A 1 80 ? -3.438 10.701 -4.162 1.00 82.38 80 HIS A CA 1
ATOM 652 C C . HIS A 1 80 ? -2.464 11.873 -4.012 1.00 82.38 80 HIS A C 1
ATOM 654 O O . HIS A 1 80 ? -2.463 12.747 -4.908 1.00 82.38 80 HIS A O 1
#

Radius of gyration: 13.63 Å; chains: 1; bounding box: 28×33×34 Å

Foldseek 3Di:
DQLVVVLVVLVPVVLLVVLLVLLVVLLVVLCVPPVPDVPSSCVRRVVVSCVVCVCLCVDDPPDDPSVSVSNVSSNVSNVD